Protein AF-A0A3D5I810-F1 (afdb_monomer)

Foldseek 3Di:
DDDDDFDWDWDDDPPDTFTHHDPVRADPDPVRRVVVVCQRQLNPDPVSPRD

Solvent-accessible surface area (backbone atoms only — not comparable to full-atom values): 3376 Å² total; per-residue (Å²): 135,86,84,84,89,66,80,67,47,81,46,74,61,88,97,44,70,49,79,45,67,57,75,88,73,47,67,84,53,65,71,60,33,51,54,51,56,37,46,66,54,10,63,90,47,101,78,35,82,72,71

Nearest PDB structures (foldseek):
  6p3h-assembly2_D  TM=9.668E-01  e=1.618E-02  Novosphingobium sp. KA1
  6p3j-assembly1_B  TM=9.719E-01  e=1.853E-02  Novosphingobium sp. KA1
  6p3k-assembly2_B  TM=9.703E-01  e=2.981E-02  Novosphingobium sp. KA1

pLDDT: mean 96.01, std 5.41, range [60.84, 98.5]

Mean predicted aligned error: 2.56 Å

Sequence (51 aa):
MMQTAIPYIFMRGGSSRGPYFRRSDLPRDRDLLARVLISAVGSGHPLNIDG

Structure (mmCIF, N/CA/C/O backbone):
data_AF-A0A3D5I810-F1
#
_entry.id   AF-A0A3D5I810-F1
#
loop_
_atom_site.group_PDB
_atom_site.id
_atom_site.type_symbol
_atom_site.label_atom_id
_atom_site.label_alt_id
_atom_site.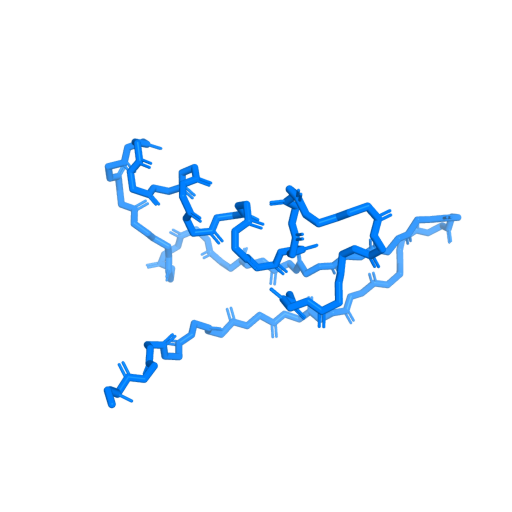label_comp_id
_atom_site.label_asym_id
_atom_site.label_entity_id
_atom_site.label_seq_id
_atom_site.pdbx_PDB_ins_code
_atom_site.Cartn_x
_atom_site.Cartn_y
_atom_site.Cartn_z
_atom_site.occupancy
_atom_site.B_iso_or_equiv
_atom_site.auth_seq_id
_atom_site.auth_comp_id
_atom_s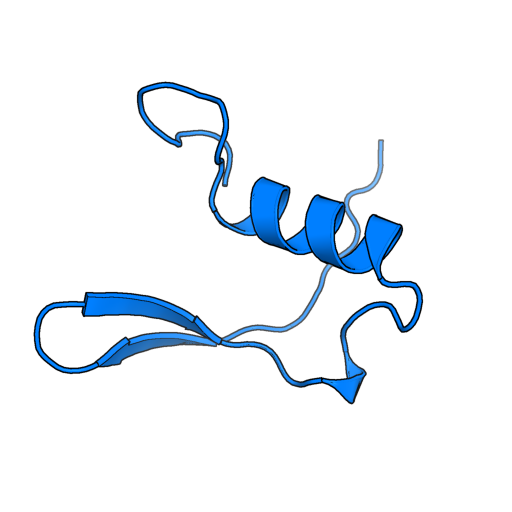ite.auth_asym_id
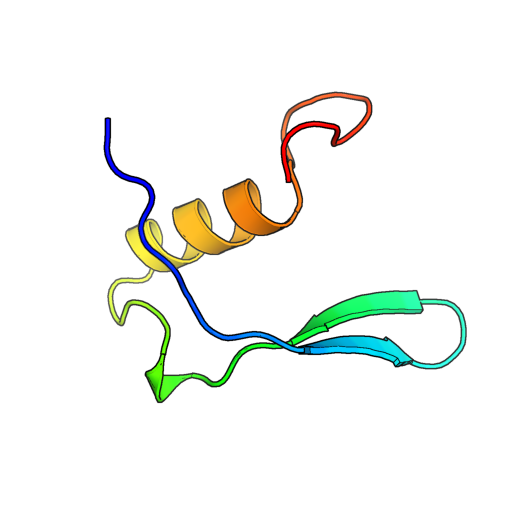_atom_site.auth_atom_id
_atom_site.pdbx_PDB_model_num
ATOM 1 N N . MET A 1 1 ? -11.830 16.787 5.406 1.00 60.84 1 MET A N 1
ATOM 2 C CA . MET A 1 1 ? -12.062 15.369 5.766 1.00 60.84 1 MET A CA 1
ATOM 3 C C . MET A 1 1 ? -10.835 14.852 6.494 1.00 60.84 1 MET A C 1
ATOM 5 O O . MET A 1 1 ? -9.744 15.314 6.191 1.00 60.84 1 MET A O 1
ATOM 9 N N . MET A 1 2 ? -11.009 13.956 7.463 1.00 89.31 2 MET A N 1
ATOM 10 C CA . M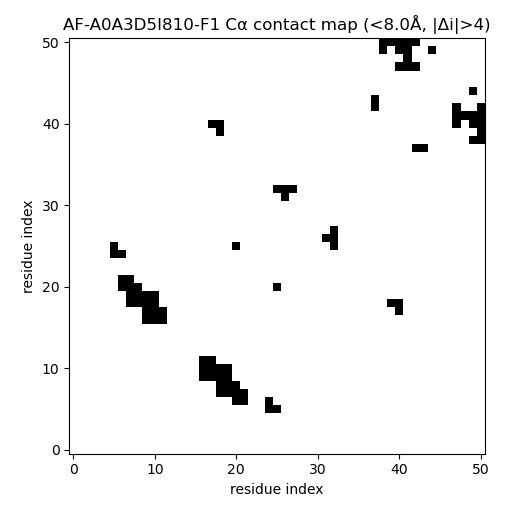ET A 1 2 ? -9.905 13.389 8.242 1.00 89.31 2 MET A CA 1
ATOM 11 C C . MET A 1 2 ? -9.410 12.107 7.563 1.00 89.31 2 MET A C 1
ATOM 13 O O . MET A 1 2 ? -10.208 11.204 7.317 1.00 89.31 2 MET A O 1
ATOM 17 N N . GLN A 1 3 ? -8.121 12.036 7.230 1.00 93.31 3 GLN A N 1
ATOM 18 C CA . GLN A 1 3 ? -7.501 10.801 6.744 1.00 93.31 3 GLN A CA 1
ATOM 19 C C . GLN A 1 3 ? -7.350 9.795 7.893 1.00 93.31 3 GLN A C 1
ATOM 21 O O . GLN A 1 3 ? -7.136 10.179 9.043 1.00 93.31 3 GLN A O 1
ATOM 26 N N . THR A 1 4 ? -7.454 8.502 7.581 1.00 95.06 4 THR A N 1
ATOM 27 C CA . THR A 1 4 ? -7.208 7.424 8.551 1.00 95.06 4 THR A CA 1
ATOM 28 C C . THR A 1 4 ? -5.754 6.985 8.447 1.00 95.06 4 THR A C 1
ATOM 30 O O . THR A 1 4 ? -5.338 6.486 7.405 1.00 95.06 4 THR A O 1
ATOM 33 N N . ALA A 1 5 ? -4.980 7.164 9.516 1.00 96.81 5 ALA A N 1
ATOM 34 C CA . ALA A 1 5 ? -3.595 6.708 9.553 1.00 96.81 5 ALA A CA 1
ATOM 35 C C . ALA A 1 5 ? -3.529 5.180 9.718 1.00 96.81 5 ALA A C 1
ATOM 37 O O . ALA A 1 5 ? -4.136 4.627 10.635 1.00 96.81 5 ALA A O 1
ATOM 38 N N . ILE A 1 6 ? -2.758 4.511 8.857 1.00 97.88 6 ILE A N 1
ATOM 39 C CA . ILE A 1 6 ? -2.440 3.081 8.960 1.00 97.88 6 ILE A CA 1
ATOM 40 C C . ILE A 1 6 ? -0.913 2.951 9.040 1.00 97.88 6 ILE A C 1
ATOM 42 O O . ILE A 1 6 ? -0.228 3.410 8.124 1.00 97.88 6 ILE A O 1
ATOM 46 N N . PRO A 1 7 ? -0.351 2.354 10.107 1.00 98.38 7 PRO A N 1
ATOM 47 C CA . PRO A 1 7 ? 1.087 2.147 10.215 1.00 98.38 7 PRO A CA 1
ATOM 48 C C . PRO A 1 7 ? 1.624 1.261 9.088 1.00 98.38 7 PRO A C 1
ATOM 50 O O . PRO A 1 7 ? 1.062 0.208 8.780 1.00 98.38 7 PRO A O 1
ATOM 53 N N . TYR A 1 8 ? 2.753 1.658 8.510 1.00 98.19 8 TYR A N 1
ATOM 54 C CA . TYR A 1 8 ? 3.448 0.877 7.494 1.00 98.19 8 TYR A CA 1
ATOM 55 C C . TYR A 1 8 ? 4.953 1.131 7.546 1.00 98.19 8 TYR A C 1
ATOM 57 O O . TYR A 1 8 ? 5.422 2.088 8.162 1.00 98.19 8 TYR A O 1
ATOM 65 N N . ILE A 1 9 ? 5.711 0.265 6.880 1.00 98.50 9 ILE A N 1
ATOM 66 C CA . ILE A 1 9 ? 7.132 0.476 6.609 1.00 98.50 9 ILE A CA 1
ATOM 67 C C . ILE A 1 9 ? 7.306 0.517 5.096 1.00 98.50 9 ILE A C 1
ATOM 69 O O . ILE A 1 9 ? 6.888 -0.407 4.402 1.00 98.50 9 ILE A O 1
ATOM 73 N N . PHE A 1 10 ? 7.927 1.568 4.569 1.00 97.88 10 PHE A N 1
ATOM 74 C CA . PHE A 1 10 ? 8.281 1.617 3.155 1.00 97.88 10 PHE A CA 1
ATOM 75 C C . PHE A 1 10 ? 9.649 0.976 2.948 1.00 97.88 10 PHE A C 1
ATOM 77 O O . PHE A 1 10 ? 10.652 1.456 3.475 1.00 97.88 10 PHE A O 1
ATOM 84 N N . MET A 1 11 ? 9.698 -0.129 2.208 1.00 98.25 11 MET A N 1
ATOM 85 C CA . MET A 1 11 ? 10.918 -0.926 2.077 1.00 98.25 11 MET A CA 1
ATOM 86 C C . MET A 1 11 ? 11.246 -1.204 0.617 1.00 98.25 11 MET A C 1
ATOM 88 O O . MET A 1 11 ? 10.360 -1.343 -0.226 1.00 98.25 11 MET A O 1
ATOM 92 N N . ARG A 1 12 ? 12.545 -1.336 0.332 1.00 98.50 12 ARG A N 1
ATOM 93 C CA . ARG A 1 12 ? 13.062 -1.932 -0.904 1.00 98.50 12 ARG A CA 1
ATOM 94 C C . ARG A 1 12 ? 13.451 -3.384 -0.628 1.00 98.50 12 ARG A C 1
ATOM 96 O O . ARG A 1 12 ? 14.269 -3.632 0.254 1.00 98.50 12 ARG A O 1
ATOM 103 N N . GLY A 1 13 ? 12.925 -4.316 -1.416 1.00 97.56 13 GLY A N 1
ATOM 104 C CA . GLY A 1 13 ? 13.330 -5.720 -1.446 1.00 97.56 13 GLY A CA 1
ATOM 105 C C . GLY A 1 13 ? 13.903 -6.061 -2.820 1.00 97.56 13 GLY A C 1
ATOM 106 O O . GLY A 1 13 ? 13.166 -6.127 -3.800 1.00 97.56 13 GLY A O 1
ATOM 107 N N . GLY A 1 14 ? 15.223 -6.234 -2.918 1.00 97.94 14 GLY A N 1
ATOM 108 C CA . GLY A 1 14 ? 15.886 -6.450 -4.209 1.00 97.94 14 GLY A CA 1
ATOM 109 C C . GLY A 1 14 ? 15.677 -5.271 -5.172 1.00 97.94 14 GLY A C 1
ATOM 110 O O . GLY A 1 14 ? 15.974 -4.124 -4.829 1.00 97.94 14 GLY A O 1
ATOM 111 N N . SER A 1 15 ? 15.174 -5.545 -6.376 1.00 98.00 15 SER A N 1
ATOM 112 C CA . SER A 1 15 ? 14.876 -4.544 -7.412 1.00 98.00 15 SER A CA 1
ATOM 113 C C . SER A 1 15 ? 13.474 -3.921 -7.308 1.00 98.00 15 SER A C 1
ATOM 115 O O . SER A 1 15 ? 13.088 -3.157 -8.189 1.00 98.00 15 SER A O 1
ATOM 117 N N . SER A 1 16 ? 12.708 -4.218 -6.253 1.00 97.69 16 SER A N 1
ATOM 118 C CA . SER A 1 16 ? 11.342 -3.714 -6.043 1.00 97.69 16 SER A CA 1
ATOM 119 C C . SER A 1 16 ? 11.213 -2.952 -4.721 1.00 97.69 16 SER A C 1
ATOM 121 O O . SER A 1 16 ? 12.042 -3.098 -3.821 1.00 97.69 16 SER A O 1
ATOM 123 N N . ARG A 1 17 ? 10.172 -2.122 -4.587 1.00 97.25 17 ARG A N 1
ATOM 124 C CA . ARG A 1 17 ? 9.860 -1.381 -3.354 1.00 97.25 17 ARG A CA 1
ATOM 125 C C . ARG A 1 17 ? 8.357 -1.219 -3.161 1.00 97.25 17 ARG A C 1
ATOM 127 O O . ARG A 1 17 ? 7.621 -1.231 -4.143 1.00 97.25 17 ARG A O 1
ATOM 134 N N . GLY A 1 18 ? 7.929 -1.012 -1.922 1.00 97.31 18 GLY A N 1
ATOM 135 C CA . GLY A 1 18 ? 6.535 -0.724 -1.604 1.00 97.31 18 GLY A CA 1
ATOM 136 C C . GLY A 1 18 ? 6.270 -0.606 -0.104 1.00 97.31 18 GLY A C 1
ATOM 137 O O . GLY A 1 18 ? 7.184 -0.811 0.705 1.00 97.31 18 GLY A O 1
ATOM 138 N N . PRO A 1 19 ? 5.028 -0.264 0.271 1.00 98.00 19 PRO A N 1
ATOM 139 C CA . PRO A 1 19 ? 4.596 -0.255 1.658 1.00 98.00 19 PRO A CA 1
ATOM 140 C C . PRO A 1 19 ? 4.355 -1.684 2.170 1.00 98.00 19 PRO A C 1
ATOM 142 O O . PRO A 1 19 ? 3.753 -2.520 1.496 1.00 98.00 19 PRO A O 1
ATOM 145 N N . TYR A 1 20 ? 4.809 -1.953 3.390 1.00 98.12 20 TYR A N 1
ATOM 146 C CA . TYR A 1 20 ? 4.599 -3.197 4.122 1.00 98.12 20 TYR A CA 1
ATOM 147 C C . TYR A 1 20 ? 3.754 -2.909 5.357 1.00 98.12 20 TYR A C 1
ATOM 149 O O . TYR A 1 20 ? 4.093 -2.047 6.168 1.00 98.12 20 TYR A O 1
ATOM 157 N N . PHE A 1 21 ? 2.670 -3.661 5.511 1.00 98.44 21 PHE A N 1
ATOM 158 C CA . PHE A 1 21 ? 1.684 -3.482 6.574 1.00 98.44 21 PHE A CA 1
ATOM 159 C C . PHE A 1 21 ? 1.647 -4.707 7.483 1.00 98.44 21 PHE A C 1
ATOM 161 O O . PHE A 1 21 ? 1.837 -5.838 7.024 1.00 98.44 21 PHE A O 1
ATOM 168 N N . ARG A 1 22 ? 1.309 -4.516 8.763 1.00 98.25 22 ARG A N 1
ATOM 169 C CA . ARG A 1 22 ? 0.860 -5.641 9.590 1.00 98.25 22 ARG A CA 1
ATOM 170 C C . ARG A 1 22 ? -0.587 -5.970 9.243 1.00 98.25 22 ARG A C 1
ATOM 172 O O . ARG A 1 22 ? -1.427 -5.084 9.125 1.00 98.25 22 ARG A O 1
ATOM 179 N N . ARG A 1 23 ? -0.915 -7.261 9.155 1.00 97.94 23 ARG A N 1
ATOM 180 C CA . ARG A 1 23 ? -2.287 -7.713 8.861 1.00 97.94 23 ARG A CA 1
ATOM 181 C C . ARG A 1 23 ? -3.312 -7.250 9.904 1.00 97.94 23 ARG A C 1
ATOM 183 O O . ARG A 1 23 ? -4.473 -7.052 9.541 1.00 97.94 23 ARG A O 1
ATOM 190 N N . SER A 1 24 ? -2.889 -7.106 11.162 1.00 98.12 24 SER A N 1
ATOM 191 C CA . SER A 1 24 ? -3.700 -6.611 12.283 1.00 98.12 24 SER A CA 1
ATOM 192 C C . SER A 1 24 ? -4.157 -5.168 12.107 1.00 98.12 24 SER A C 1
ATOM 194 O O . SER A 1 24 ? -5.201 -4.806 12.637 1.00 98.12 24 SER A O 1
ATOM 196 N N . ASP A 1 25 ? -3.398 -4.380 11.347 1.00 98.31 25 ASP A N 1
ATOM 197 C CA . ASP A 1 25 ? -3.609 -2.939 11.199 1.00 98.31 25 ASP A CA 1
ATOM 198 C C . ASP A 1 25 ? -4.499 -2.635 9.976 1.00 98.31 25 ASP A C 1
ATOM 200 O O . ASP A 1 25 ? -4.825 -1.485 9.699 1.00 98.31 25 ASP A O 1
ATOM 204 N N . LEU A 1 26 ? -4.909 -3.676 9.238 1.00 98.44 26 LEU A N 1
ATOM 205 C CA . LEU A 1 26 ? -5.699 -3.586 8.015 1.00 98.44 26 LEU A CA 1
ATOM 206 C C . LEU A 1 26 ? -7.133 -4.110 8.199 1.00 98.44 26 LEU A C 1
ATOM 208 O O . LEU A 1 26 ? -7.362 -5.048 8.974 1.00 98.44 26 LEU A O 1
ATOM 212 N N . PRO A 1 27 ? -8.098 -3.610 7.404 1.00 98.38 27 PRO A N 1
ATOM 213 C CA . PRO A 1 27 ? -9.465 -4.120 7.394 1.00 98.38 27 PRO A CA 1
ATOM 214 C C . PRO A 1 27 ? -9.557 -5.643 7.208 1.00 98.38 27 PRO A C 1
ATOM 216 O O . PRO A 1 27 ? -8.762 -6.274 6.502 1.00 98.38 27 PRO A O 1
ATOM 219 N N . ARG A 1 28 ? -10.539 -6.266 7.869 1.00 97.94 28 ARG A N 1
ATOM 220 C CA . ARG A 1 28 ? -10.850 -7.696 7.687 1.00 97.94 28 ARG A CA 1
ATOM 221 C C . ARG A 1 28 ? -11.681 -7.952 6.435 1.00 97.94 28 ARG A C 1
ATOM 223 O O . ARG A 1 28 ? -11.426 -8.938 5.750 1.00 97.94 28 ARG A O 1
ATOM 230 N N . ASP A 1 29 ? -12.622 -7.055 6.156 1.00 98.44 29 ASP A N 1
ATOM 231 C CA . 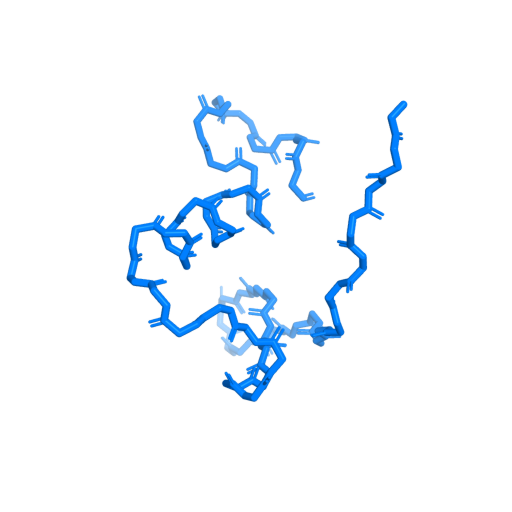ASP A 1 29 ? -13.424 -7.071 4.939 1.00 98.44 29 ASP A CA 1
ATOM 232 C C . ASP A 1 29 ? -12.534 -6.957 3.693 1.00 98.44 29 ASP A C 1
ATOM 234 O O . ASP A 1 29 ? -11.645 -6.103 3.627 1.00 98.44 29 ASP A O 1
ATOM 238 N N . ARG A 1 30 ? -12.756 -7.842 2.718 1.00 98.00 30 ARG A N 1
ATOM 239 C CA . ARG A 1 30 ? -11.875 -7.968 1.549 1.00 98.00 30 ARG A CA 1
ATOM 240 C C . ARG A 1 30 ? -12.032 -6.805 0.581 1.00 98.00 30 ARG A C 1
ATOM 242 O O . ARG A 1 30 ? -11.029 -6.353 0.032 1.00 98.00 30 ARG A O 1
ATOM 249 N N . ASP A 1 31 ? -13.248 -6.306 0.406 1.00 98.44 31 ASP A N 1
ATOM 250 C CA . AS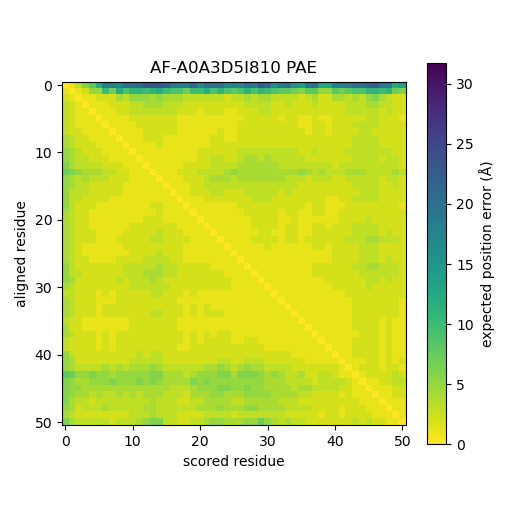P A 1 31 ? -13.517 -5.221 -0.535 1.00 98.44 31 ASP A CA 1
ATOM 251 C C . ASP A 1 31 ? -12.972 -3.896 -0.001 1.00 98.44 31 ASP A C 1
ATOM 253 O O . ASP A 1 31 ? -12.367 -3.109 -0.731 1.00 98.44 31 ASP A O 1
ATOM 257 N N . LEU A 1 32 ? -13.120 -3.654 1.303 1.00 98.25 32 LEU A N 1
ATOM 258 C CA . LEU A 1 32 ? -12.494 -2.521 1.969 1.00 98.25 32 LEU A CA 1
ATOM 259 C C . LEU A 1 32 ? -10.965 -2.630 1.971 1.00 98.25 32 LEU A C 1
ATOM 261 O O . LEU A 1 32 ? -10.296 -1.637 1.696 1.00 98.25 32 LEU A O 1
ATOM 265 N N . LEU A 1 33 ? -10.407 -3.819 2.219 1.00 98.50 33 LEU A N 1
ATOM 266 C CA . LEU A 1 33 ? -8.964 -4.044 2.127 1.00 98.50 33 LEU A CA 1
ATOM 267 C C . LEU A 1 33 ? -8.428 -3.700 0.730 1.00 98.50 33 LEU A C 1
ATOM 269 O O . LEU A 1 33 ? -7.437 -2.984 0.624 1.00 98.50 33 LEU A O 1
ATOM 273 N N . ALA A 1 34 ? -9.088 -4.163 -0.334 1.00 98.31 34 ALA A N 1
ATOM 274 C CA . ALA A 1 34 ? -8.680 -3.857 -1.703 1.00 98.31 34 ALA A CA 1
ATOM 275 C C . ALA A 1 34 ? -8.661 -2.343 -1.965 1.00 98.31 34 ALA A C 1
ATOM 277 O O . ALA A 1 34 ? -7.678 -1.825 -2.492 1.00 98.31 34 ALA A O 1
ATOM 278 N N . ARG A 1 35 ? -9.701 -1.619 -1.525 1.00 97.44 35 ARG A N 1
ATOM 279 C CA . ARG A 1 35 ? -9.768 -0.151 -1.631 1.00 97.44 35 ARG A CA 1
ATOM 280 C C . ARG A 1 35 ? -8.619 0.543 -0.897 1.00 97.44 35 ARG A C 1
ATOM 282 O O . ARG A 1 35 ? -8.009 1.448 -1.458 1.00 97.44 35 ARG A O 1
ATOM 289 N N . VAL A 1 36 ? -8.293 0.096 0.318 1.00 97.56 36 VAL A N 1
ATOM 290 C CA . VAL A 1 36 ? -7.157 0.629 1.090 1.00 97.56 36 VAL A CA 1
ATOM 291 C 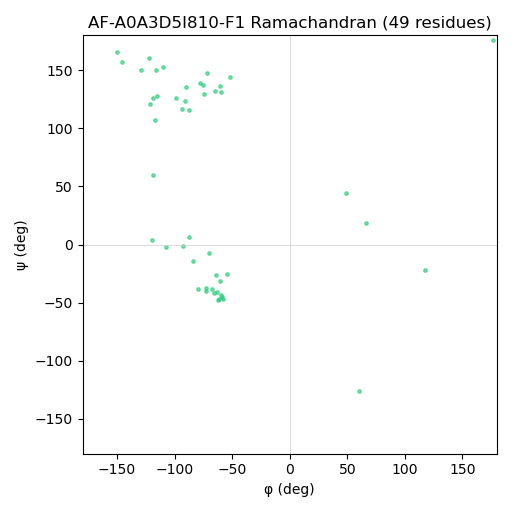C . VAL A 1 36 ? -5.836 0.396 0.358 1.00 97.56 36 VAL A C 1
ATOM 293 O O . VAL A 1 36 ? -5.052 1.329 0.222 1.00 97.56 36 VAL A O 1
ATOM 296 N N . LEU A 1 37 ? -5.590 -0.816 -0.148 1.00 97.44 37 LEU A N 1
ATOM 297 C CA . LEU A 1 37 ? -4.327 -1.146 -0.816 1.00 97.44 37 LEU A CA 1
ATOM 298 C C . LEU A 1 37 ? -4.145 -0.398 -2.141 1.00 97.44 37 LEU A C 1
ATOM 300 O O . LEU A 1 37 ? -3.037 0.035 -2.430 1.00 97.44 37 LEU A O 1
ATOM 304 N N . ILE A 1 38 ? -5.217 -0.218 -2.920 1.00 96.94 38 ILE A N 1
ATOM 305 C CA . ILE A 1 38 ? -5.203 0.588 -4.153 1.00 96.94 38 ILE A CA 1
ATOM 306 C C . ILE A 1 38 ? -4.860 2.044 -3.829 1.00 96.94 38 ILE A C 1
ATOM 308 O O . ILE A 1 38 ? -3.984 2.623 -4.471 1.00 96.94 38 ILE A O 1
ATOM 312 N N . SER A 1 39 ? -5.518 2.610 -2.812 1.00 96.25 39 SER A N 1
ATOM 313 C CA . SER A 1 39 ? -5.277 3.987 -2.378 1.00 96.25 39 SER A CA 1
ATOM 314 C C . SER A 1 39 ? -3.853 4.181 -1.861 1.00 96.25 39 SER A C 1
ATOM 316 O O . SER A 1 39 ? -3.236 5.176 -2.201 1.00 96.25 39 SER A O 1
ATOM 318 N N . ALA A 1 40 ? -3.308 3.229 -1.100 1.00 96.25 40 ALA A N 1
ATOM 319 C CA . ALA A 1 40 ? -1.968 3.324 -0.512 1.00 96.25 40 ALA A CA 1
ATOM 320 C C . ALA A 1 40 ? -0.810 3.236 -1.524 1.00 96.25 40 ALA A C 1
ATOM 322 O O . ALA A 1 40 ? 0.352 3.340 -1.142 1.00 96.25 40 ALA A O 1
ATOM 323 N N . VAL A 1 41 ? -1.102 2.945 -2.794 1.00 95.44 41 VAL A N 1
ATOM 324 C CA . VAL A 1 41 ? -0.112 2.971 -3.883 1.00 95.44 41 VAL A CA 1
ATOM 325 C C . VAL A 1 41 ? -0.488 3.969 -4.979 1.00 95.44 41 VAL A C 1
ATOM 327 O O . VAL A 1 41 ? 0.183 4.011 -6.007 1.00 95.44 41 VAL A O 1
ATOM 330 N N . GLY A 1 42 ? -1.573 4.733 -4.798 1.00 95.56 42 GLY A N 1
ATOM 331 C CA . GLY A 1 42 ? -2.059 5.722 -5.763 1.00 95.56 42 GLY A CA 1
ATOM 332 C C . GLY A 1 42 ? -2.567 5.124 -7.078 1.00 95.56 42 GLY A C 1
ATOM 333 O O . GLY A 1 42 ? -2.649 5.826 -8.089 1.00 95.56 42 GLY A O 1
ATOM 334 N N . SER A 1 43 ? -2.886 3.825 -7.089 1.00 94.12 43 SER A N 1
ATOM 335 C CA . SER A 1 43 ? -3.256 3.104 -8.308 1.00 94.12 43 SER A CA 1
ATOM 336 C C . SER A 1 43 ? -4.560 3.642 -8.893 1.00 94.12 43 SER A C 1
ATOM 338 O O . SER A 1 43 ? -5.569 3.759 -8.204 1.00 94.12 43 SER A O 1
ATOM 340 N N . GLY A 1 44 ? -4.549 3.903 -10.199 1.00 91.19 44 GLY A N 1
ATOM 341 C CA . GLY A 1 44 ? -5.674 4.480 -10.943 1.00 91.19 44 GLY A CA 1
AT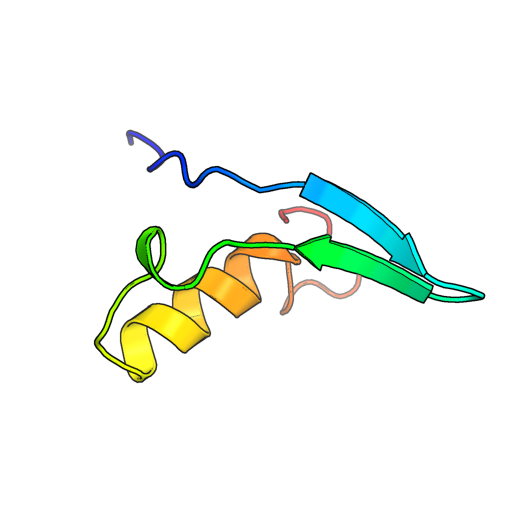OM 342 C C . GLY A 1 44 ? -5.337 5.835 -11.564 1.00 91.19 44 GLY A C 1
ATOM 343 O O . GLY A 1 44 ? -5.929 6.199 -12.578 1.00 91.19 44 GLY A O 1
ATOM 344 N N . HIS A 1 45 ? -4.330 6.536 -11.036 1.00 92.62 45 HIS A N 1
ATOM 345 C CA . HIS A 1 45 ? -3.718 7.667 -11.725 1.00 92.62 45 HIS A CA 1
ATOM 346 C C . HIS A 1 45 ? -2.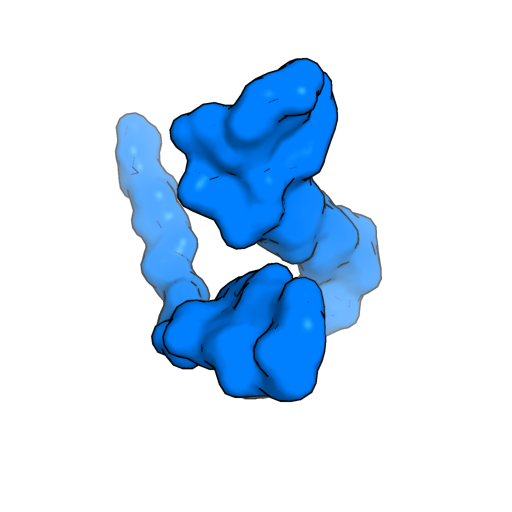539 7.176 -12.586 1.00 92.62 45 HIS A C 1
ATOM 348 O O . HIS A 1 45 ? -1.711 6.429 -12.070 1.00 92.62 45 HIS A O 1
ATOM 354 N N . PRO A 1 46 ? -2.366 7.619 -13.848 1.00 94.12 46 PRO A N 1
ATOM 355 C CA . PRO A 1 46 ? -1.274 7.149 -14.720 1.00 94.12 46 PRO A CA 1
ATOM 356 C C . PRO A 1 46 ? 0.135 7.291 -14.127 1.00 94.12 46 PRO A C 1
ATOM 358 O O . PRO A 1 46 ? 1.056 6.575 -14.506 1.00 94.12 46 PRO A O 1
ATOM 361 N N . LEU A 1 47 ? 0.292 8.237 -13.201 1.00 95.44 47 LEU A N 1
ATOM 362 C CA . LEU A 1 47 ? 1.546 8.540 -12.512 1.00 95.44 47 LEU A CA 1
ATOM 363 C C . LEU A 1 47 ? 1.579 8.087 -11.042 1.00 95.44 47 LEU A C 1
ATOM 365 O O . LEU A 1 47 ? 2.594 8.300 -10.390 1.00 95.44 47 LEU A O 1
ATOM 369 N N . ASN A 1 48 ? 0.488 7.515 -10.513 1.00 94.19 48 ASN A N 1
ATOM 370 C CA . ASN A 1 48 ? 0.362 7.105 -9.107 1.00 94.19 48 ASN A CA 1
ATOM 371 C C . ASN A 1 48 ? 0.787 8.197 -8.094 1.00 94.19 48 ASN A C 1
ATOM 373 O O . ASN A 1 48 ? 1.544 7.930 -7.167 1.00 94.19 48 ASN A O 1
ATOM 377 N N . ILE A 1 49 ? 0.358 9.447 -8.307 1.00 94.81 49 ILE A N 1
ATOM 378 C CA . ILE A 1 49 ? 0.839 10.621 -7.542 1.00 94.81 49 ILE A CA 1
ATOM 379 C C . ILE A 1 49 ? 0.126 10.846 -6.204 1.00 94.81 49 ILE A C 1
ATOM 381 O O . ILE A 1 49 ? 0.595 11.653 -5.410 1.00 94.81 49 ILE A O 1
ATOM 385 N N . ASP A 1 50 ? -1.007 10.181 -5.985 1.00 94.19 50 ASP A N 1
ATOM 386 C CA . ASP A 1 50 ? -1.856 10.349 -4.800 1.00 94.19 50 ASP A CA 1
ATOM 387 C C . ASP A 1 50 ? -1.944 9.021 -4.038 1.00 94.19 50 ASP A C 1
ATOM 389 O O . ASP A 1 50 ? -2.998 8.388 -3.952 1.00 94.19 50 ASP A O 1
ATOM 393 N N . GLY A 1 51 ? -0.772 8.546 -3.607 1.00 92.19 51 GLY A N 1
ATOM 394 C CA . GLY A 1 51 ? -0.541 7.263 -2.945 1.00 92.19 51 GLY A CA 1
ATOM 395 C C . GLY A 1 51 ? 0.533 7.345 -1.879 1.00 92.19 51 GLY A C 1
ATOM 396 O O . GLY A 1 51 ? 1.435 8.203 -2.016 1.00 92.19 51 GLY A O 1
#

Secondary structure (DSSP, 8-state):
-PPPP---EEEEETTEEEEE--GGGS-SSHHHHHHHHHHTTTTTSTT----

Radius of gyration: 11.88 Å; Cα contacts (8 Å, |Δi|>4): 45; chains: 1; bounding box: 29×23×27 Å